Protein AF-A0A7D5RD53-F1 (afdb_monomer_lite)

Radius of gyration: 12.57 Å; chains: 1; bounding box: 39×25×30 Å

Sequence (87 aa):
MPFEKKTIYEKWDIERIGFYWLIAELDRKENLAFGYANLNDEQMAEWGYSISEIIDVGASKDRNWKPTSFENAQKIIRDYKRGFNQR

Structure (mmCIF, N/CA/C/O backbone):
data_AF-A0A7D5RD53-F1
#
_entry.id   AF-A0A7D5RD53-F1
#
loop_
_atom_site.group_PDB
_atom_site.id
_atom_site.type_symbol
_atom_site.label_atom_id
_atom_site.label_alt_id
_atom_site.label_comp_id
_atom_site.label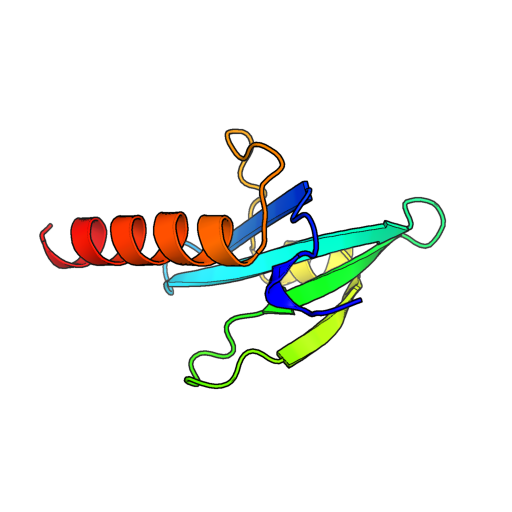_asym_id
_atom_site.label_entity_id
_atom_site.label_seq_id
_atom_site.pdbx_PDB_ins_code
_atom_site.Cartn_x
_atom_site.Cartn_y
_atom_site.Cartn_z
_atom_site.occupancy
_atom_site.B_iso_or_equiv
_atom_site.auth_seq_id
_atom_site.auth_comp_id
_atom_site.auth_asym_id
_atom_site.auth_atom_id
_atom_site.pdbx_PDB_model_num
ATOM 1 N N . MET A 1 1 ? 9.938 3.392 15.668 1.00 53.91 1 MET A N 1
ATOM 2 C CA . MET A 1 1 ? 8.605 3.975 15.953 1.00 53.91 1 MET A CA 1
ATOM 3 C C . MET A 1 1 ? 7.607 2.843 16.134 1.00 53.91 1 MET A C 1
ATOM 5 O O . MET A 1 1 ? 7.769 1.846 15.442 1.00 53.91 1 MET A O 1
ATOM 9 N N . PRO A 1 2 ? 6.598 2.972 17.013 1.00 60.25 2 PRO A N 1
ATOM 10 C CA . PRO A 1 2 ? 5.479 2.036 17.043 1.00 60.25 2 PRO A CA 1
ATOM 11 C C . PRO A 1 2 ? 4.778 2.017 15.681 1.00 60.25 2 PRO A C 1
ATOM 13 O O . PRO A 1 2 ? 4.462 3.074 15.133 1.00 60.25 2 PRO A O 1
ATOM 16 N N . PHE A 1 3 ? 4.564 0.816 15.156 1.00 63.41 3 PHE A N 1
ATOM 17 C CA . PHE A 1 3 ? 3.971 0.510 13.850 1.00 63.41 3 PHE A CA 1
ATOM 18 C C . PHE A 1 3 ? 2.669 1.277 13.562 1.00 63.41 3 PHE A C 1
ATOM 20 O O . PHE A 1 3 ? 2.489 1.841 12.487 1.00 63.41 3 PHE A O 1
ATOM 27 N N . GLU A 1 4 ? 1.811 1.412 14.570 1.00 64.75 4 GLU A N 1
ATOM 28 C CA . GLU A 1 4 ? 0.493 2.054 14.478 1.00 64.75 4 GLU A CA 1
ATOM 29 C C . GLU A 1 4 ? 0.561 3.553 14.142 1.00 64.75 4 GLU A C 1
ATOM 31 O O . GLU A 1 4 ? -0.415 4.141 13.672 1.00 64.75 4 GLU A O 1
ATOM 36 N N . LYS A 1 5 ? 1.726 4.177 14.359 1.00 69.69 5 LYS A N 1
ATOM 37 C CA . LYS A 1 5 ? 1.957 5.607 14.126 1.00 69.69 5 LYS A CA 1
ATOM 38 C C . LYS A 1 5 ? 2.616 5.909 12.783 1.00 69.69 5 LYS A C 1
ATOM 40 O O . LYS A 1 5 ? 2.814 7.085 12.486 1.00 69.69 5 LYS A O 1
ATOM 45 N N . LYS A 1 6 ? 2.974 4.896 11.981 1.00 81.88 6 LYS A N 1
ATOM 46 C CA . LYS A 1 6 ? 3.509 5.147 10.637 1.00 81.88 6 LYS A CA 1
ATOM 47 C C . LYS A 1 6 ? 2.431 5.793 9.763 1.00 81.88 6 LYS A C 1
ATOM 49 O O . LYS A 1 6 ? 1.264 5.397 9.798 1.00 81.88 6 LYS A O 1
ATOM 54 N N . THR A 1 7 ? 2.835 6.793 8.988 1.00 87.56 7 THR A N 1
ATOM 55 C CA . THR A 1 7 ? 1.975 7.441 7.995 1.00 87.56 7 THR A CA 1
ATOM 56 C C . THR A 1 7 ? 2.001 6.627 6.710 1.00 87.56 7 THR A C 1
ATOM 58 O O . THR A 1 7 ? 3.069 6.346 6.182 1.00 87.56 7 THR A O 1
ATOM 61 N N . ILE A 1 8 ? 0.829 6.274 6.195 1.00 90.50 8 ILE A N 1
ATOM 62 C CA . ILE A 1 8 ? 0.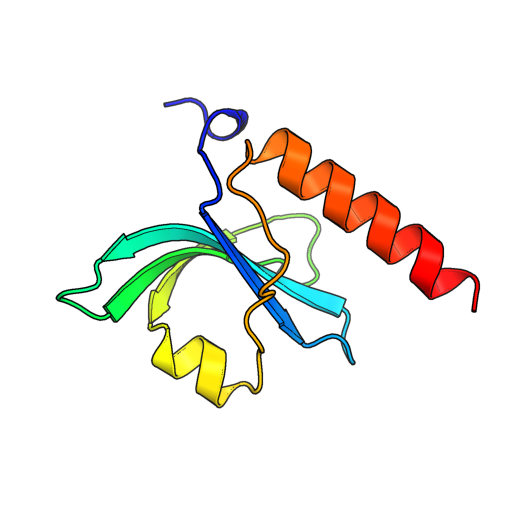641 5.630 4.898 1.00 90.50 8 ILE A CA 1
ATOM 63 C C . ILE A 1 8 ? 0.385 6.704 3.858 1.00 90.50 8 ILE A C 1
ATOM 65 O O . ILE A 1 8 ? -0.665 7.348 3.880 1.00 90.50 8 ILE A O 1
ATOM 69 N N . TYR A 1 9 ? 1.332 6.888 2.945 1.00 90.62 9 TYR A N 1
ATOM 70 C CA . TYR A 1 9 ? 1.262 7.903 1.897 1.00 90.62 9 TYR A CA 1
ATOM 71 C C . TYR A 1 9 ? 0.510 7.428 0.665 1.00 90.62 9 TYR A C 1
ATOM 73 O O . TYR A 1 9 ? -0.142 8.240 0.011 1.00 90.62 9 TYR A O 1
ATOM 81 N N . GLU A 1 10 ? 0.590 6.137 0.345 1.00 91.38 10 GLU A N 1
ATOM 82 C CA . GLU A 1 10 ? -0.062 5.580 -0.838 1.00 91.38 10 GLU A CA 1
ATOM 83 C C . GLU A 1 10 ? -0.805 4.289 -0.510 1.00 91.38 10 GLU A C 1
ATOM 85 O O . GLU A 1 10 ? -0.351 3.480 0.299 1.00 91.38 10 GLU A O 1
ATOM 90 N N . LYS A 1 11 ? -1.929 4.089 -1.195 1.00 91.50 11 LYS A N 1
ATOM 91 C CA . LYS A 1 11 ? -2.644 2.820 -1.259 1.00 91.50 11 LYS A CA 1
ATOM 92 C C . LYS A 1 11 ? -2.641 2.342 -2.703 1.00 91.50 11 LYS A C 1
ATOM 94 O O . LYS A 1 11 ? -2.914 3.116 -3.621 1.00 91.50 11 LYS A O 1
ATOM 99 N N . TRP A 1 12 ? -2.343 1.067 -2.874 1.00 91.94 12 TRP A N 1
ATOM 100 C CA . TRP A 1 12 ? -2.452 0.350 -4.135 1.00 91.94 12 TRP A CA 1
ATOM 101 C C . TRP A 1 12 ? -3.343 -0.855 -3.921 1.00 91.94 12 TRP A C 1
ATOM 103 O O . TRP A 1 12 ? -3.318 -1.436 -2.840 1.00 91.94 12 TRP A O 1
ATOM 113 N N . ASP A 1 13 ? -4.123 -1.247 -4.916 1.00 91.06 13 ASP A N 1
ATOM 114 C CA . ASP A 1 13 ? -5.019 -2.385 -4.766 1.00 91.06 13 ASP A CA 1
ATOM 115 C C . ASP A 1 13 ? -5.371 -3.075 -6.080 1.00 91.06 13 ASP A C 1
ATOM 117 O O . ASP A 1 13 ? -5.270 -2.509 -7.167 1.00 91.06 13 ASP A O 1
ATOM 121 N N . ILE A 1 14 ? -5.756 -4.341 -5.942 1.00 89.50 14 ILE A N 1
ATOM 122 C CA . ILE A 1 14 ? -6.364 -5.172 -6.972 1.00 89.50 14 ILE A CA 1
ATOM 123 C C . ILE A 1 14 ? -7.799 -5.437 -6.506 1.00 89.50 14 ILE A C 1
ATOM 125 O O . ILE A 1 14 ? -8.074 -6.435 -5.829 1.00 89.50 14 ILE A O 1
ATOM 129 N N . GLU A 1 15 ? -8.718 -4.539 -6.872 1.00 82.81 15 GLU A N 1
ATOM 130 C CA . GLU A 1 15 ? -10.118 -4.552 -6.413 1.00 82.81 15 GLU A CA 1
ATOM 131 C C . GLU A 1 15 ? -10.785 -5.926 -6.570 1.00 82.81 15 GLU A C 1
ATOM 133 O O . GLU A 1 15 ? -11.404 -6.424 -5.632 1.00 82.81 15 GLU A O 1
ATOM 138 N N . ARG A 1 16 ? -10.578 -6.586 -7.720 1.00 82.56 16 ARG A N 1
ATOM 139 C CA . ARG A 1 16 ? -11.191 -7.885 -8.068 1.00 82.56 16 ARG A CA 1
ATOM 140 C C . ARG A 1 16 ? -10.935 -9.020 -7.069 1.00 82.56 16 ARG A C 1
ATOM 142 O O . ARG A 1 16 ? -11.705 -9.972 -7.047 1.00 82.56 16 ARG A O 1
ATOM 149 N N . ILE A 1 17 ? -9.855 -8.953 -6.289 1.00 82.75 17 ILE A N 1
ATOM 150 C CA . ILE A 1 17 ? -9.492 -9.981 -5.297 1.00 82.75 17 ILE A CA 1
ATOM 151 C C . ILE A 1 17 ? -9.387 -9.411 -3.877 1.00 82.75 17 ILE A C 1
ATOM 153 O O . ILE A 1 17 ? -8.989 -10.122 -2.958 1.00 82.75 17 ILE A O 1
ATOM 157 N N . GLY A 1 18 ? -9.717 -8.130 -3.676 1.00 81.00 18 GLY A N 1
ATOM 158 C CA . GLY A 1 18 ? -9.640 -7.482 -2.364 1.00 81.00 18 GLY A CA 1
ATOM 159 C C . GLY A 1 18 ? -8.224 -7.418 -1.770 1.00 81.00 18 GLY A C 1
ATOM 160 O O . GLY A 1 18 ? -8.075 -7.364 -0.540 1.00 81.00 18 GLY A O 1
ATOM 161 N N . PHE A 1 19 ? -7.200 -7.447 -2.629 1.00 86.56 19 PHE A N 1
ATOM 162 C CA . PHE A 1 19 ? -5.788 -7.335 -2.257 1.00 86.56 19 PHE A CA 1
ATOM 163 C C . PHE A 1 19 ? -5.331 -5.878 -2.354 1.00 86.56 19 PHE A C 1
ATOM 165 O O . PHE A 1 19 ? -5.741 -5.162 -3.261 1.00 86.56 19 PHE A O 1
ATOM 172 N N . TYR A 1 20 ? -4.488 -5.435 -1.432 1.00 88.19 20 TYR A N 1
ATOM 173 C CA . TYR A 1 20 ? -3.985 -4.080 -1.315 1.00 88.19 20 TYR A CA 1
ATOM 174 C C . TYR A 1 20 ? -2.575 -4.024 -0.710 1.00 88.19 20 TYR A C 1
ATOM 176 O O . TYR A 1 20 ? -2.170 -4.855 0.106 1.00 88.19 20 TYR A O 1
ATOM 184 N N . TRP A 1 21 ? -1.864 -2.962 -1.071 1.00 90.25 21 TRP A N 1
ATOM 185 C CA . TRP A 1 21 ? -0.618 -2.517 -0.469 1.00 90.25 21 TRP A CA 1
ATOM 186 C C . TRP A 1 21 ? -0.811 -1.129 0.144 1.00 90.25 21 TRP A C 1
ATOM 188 O O . TRP A 1 21 ? -1.424 -0.244 -0.455 1.00 90.25 21 TRP A O 1
ATOM 198 N N . LEU A 1 22 ? -0.256 -0.928 1.334 1.00 89.62 22 LEU A N 1
ATOM 199 C CA . LEU A 1 22 ? -0.187 0.348 2.037 1.00 89.62 22 LEU A CA 1
ATOM 200 C C . LEU A 1 22 ? 1.266 0.774 2.135 1.00 89.62 22 LEU A C 1
ATOM 202 O O . LEU A 1 22 ? 2.038 0.171 2.875 1.00 89.62 22 LEU A O 1
ATOM 206 N N . ILE A 1 23 ? 1.636 1.814 1.401 1.00 89.62 23 ILE A N 1
ATOM 207 C CA . ILE A 1 23 ? 3.017 2.278 1.308 1.00 89.62 23 ILE A CA 1
ATOM 208 C C . ILE A 1 23 ? 3.265 3.332 2.382 1.00 89.62 23 ILE A C 1
ATOM 210 O O . ILE A 1 23 ? 2.680 4.420 2.355 1.00 89.62 23 ILE A O 1
ATOM 214 N N . ALA A 1 24 ? 4.130 2.992 3.336 1.00 86.94 24 ALA A N 1
ATOM 215 C CA . ALA A 1 24 ? 4.545 3.869 4.425 1.00 86.94 24 ALA A CA 1
ATOM 216 C C . ALA A 1 24 ? 5.747 4.735 4.037 1.00 86.94 24 ALA A C 1
ATOM 218 O O . ALA A 1 24 ? 5.875 5.867 4.495 1.00 86.94 24 ALA A O 1
ATOM 219 N N . GLU A 1 25 ? 6.635 4.212 3.195 1.00 83.69 25 GLU A N 1
ATOM 220 C CA . GLU A 1 25 ? 7.840 4.905 2.749 1.00 83.69 25 GLU A CA 1
ATOM 221 C C . GLU A 1 25 ? 8.070 4.585 1.270 1.00 83.69 25 GLU A C 1
ATOM 223 O O . GLU A 1 25 ? 7.902 3.446 0.836 1.00 83.69 25 GLU A O 1
ATOM 228 N N . LEU A 1 26 ? 8.425 5.599 0.482 1.00 79.69 26 LEU A N 1
ATOM 229 C CA . LEU A 1 26 ? 8.702 5.454 -0.944 1.00 79.69 26 LEU A CA 1
ATOM 230 C C . LEU A 1 26 ? 10.056 6.086 -1.250 1.00 79.69 26 LEU A C 1
ATOM 232 O O . LEU A 1 26 ? 10.197 7.311 -1.213 1.00 79.69 26 LEU A O 1
ATOM 236 N N . ASP A 1 27 ? 11.026 5.257 -1.608 1.00 79.25 27 ASP A N 1
ATOM 237 C CA . ASP A 1 27 ? 12.267 5.704 -2.218 1.00 79.25 27 ASP A CA 1
ATOM 238 C C . ASP A 1 27 ? 12.053 5.827 -3.728 1.00 79.25 27 ASP A C 1
ATOM 240 O O . ASP A 1 27 ? 12.072 4.849 -4.474 1.00 79.25 27 ASP A O 1
ATOM 244 N N . ARG A 1 28 ? 11.830 7.058 -4.193 1.00 74.62 28 ARG A N 1
ATOM 245 C CA . ARG A 1 28 ? 11.634 7.349 -5.622 1.00 74.62 28 ARG A CA 1
ATOM 246 C C . ARG A 1 28 ? 12.908 7.217 -6.449 1.00 74.62 28 ARG A C 1
ATOM 248 O O . ARG A 1 28 ? 12.804 7.131 -7.668 1.00 74.62 28 ARG A O 1
ATOM 255 N N . LYS A 1 29 ? 14.083 7.264 -5.819 1.00 77.38 29 LYS A N 1
ATOM 256 C CA . LYS A 1 29 ? 15.360 7.132 -6.521 1.00 77.38 29 LYS A CA 1
ATOM 257 C C . LYS A 1 29 ? 15.590 5.675 -6.908 1.00 77.38 29 LYS A C 1
ATOM 259 O O . LYS A 1 29 ? 15.952 5.406 -8.046 1.00 77.38 29 LYS A O 1
ATOM 264 N N . GLU A 1 30 ? 15.305 4.768 -5.980 1.00 75.44 30 GLU A N 1
ATOM 265 C CA . GLU A 1 30 ? 15.454 3.320 -6.176 1.00 75.44 30 GLU A CA 1
ATOM 266 C C . GLU A 1 30 ? 14.142 2.637 -6.622 1.00 75.44 30 GLU A C 1
ATOM 268 O O . GLU A 1 30 ? 14.117 1.443 -6.903 1.00 75.44 30 GLU A O 1
ATOM 273 N N . ASN A 1 31 ? 13.037 3.389 -6.707 1.00 76.62 31 ASN A N 1
ATOM 274 C CA . ASN A 1 31 ? 11.683 2.893 -6.988 1.00 76.62 31 ASN A CA 1
ATOM 275 C C . ASN A 1 31 ? 11.229 1.773 -6.026 1.00 76.62 31 ASN A C 1
ATOM 277 O O . ASN A 1 31 ? 10.528 0.831 -6.416 1.00 76.62 31 ASN A O 1
ATOM 281 N N . LEU A 1 32 ? 11.645 1.888 -4.763 1.00 78.81 32 LEU A N 1
ATOM 282 C CA . LEU A 1 32 ? 11.347 0.943 -3.692 1.00 78.81 32 LEU A CA 1
ATOM 283 C C . LEU A 1 32 ? 10.258 1.505 -2.787 1.00 78.81 32 LEU A C 1
ATOM 285 O O . LEU A 1 32 ? 10.336 2.634 -2.303 1.00 78.81 32 LEU A O 1
ATOM 289 N N . ALA A 1 33 ? 9.245 0.693 -2.542 1.00 80.75 33 ALA A N 1
ATOM 290 C CA . ALA A 1 33 ? 8.145 0.982 -1.652 1.00 80.75 33 ALA A CA 1
ATOM 291 C C . ALA A 1 33 ? 8.246 0.070 -0.431 1.00 80.75 33 ALA A C 1
ATOM 293 O O . ALA A 1 33 ? 8.232 -1.153 -0.549 1.00 80.75 33 ALA A O 1
ATOM 294 N N . PHE 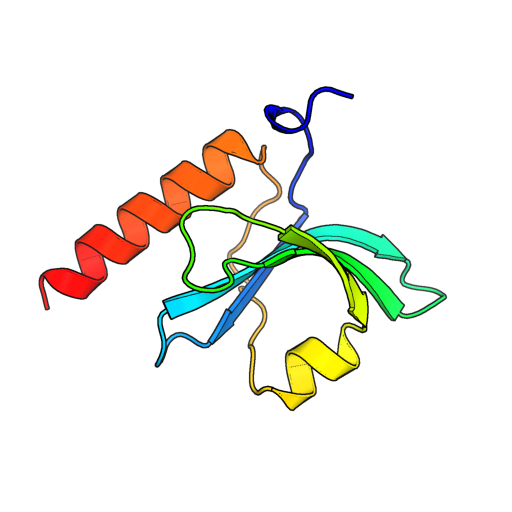A 1 34 ? 8.325 0.663 0.753 1.00 80.88 34 PHE A N 1
ATOM 295 C CA . PHE A 1 34 ? 8.269 -0.065 2.012 1.00 80.88 34 PHE A CA 1
ATOM 296 C C . PHE A 1 34 ? 6.890 0.118 2.619 1.00 80.88 34 PHE A C 1
ATOM 298 O O . PHE A 1 34 ? 6.384 1.238 2.776 1.00 80.88 34 PHE A O 1
ATOM 305 N N . GLY A 1 35 ? 6.250 -0.997 2.933 1.00 81.38 35 GLY A N 1
ATOM 306 C CA . GLY A 1 35 ? 4.865 -0.962 3.348 1.00 81.38 35 GLY A CA 1
ATOM 307 C C . GLY A 1 35 ? 4.295 -2.326 3.665 1.00 81.38 35 GLY A C 1
ATOM 308 O O . GLY A 1 35 ? 5.012 -3.299 3.890 1.00 81.38 35 GLY A O 1
ATOM 309 N N . TYR A 1 36 ? 2.973 -2.367 3.685 1.00 80.31 36 TYR A N 1
ATOM 310 C CA . TYR A 1 36 ? 2.195 -3.493 4.171 1.00 80.31 36 TYR A CA 1
ATOM 311 C C . TYR A 1 36 ? 1.354 -4.061 3.046 1.00 80.31 36 TYR A C 1
ATOM 313 O O . TYR A 1 36 ? 0.579 -3.326 2.441 1.00 80.31 36 TYR A O 1
ATOM 321 N N . ALA A 1 37 ? 1.463 -5.360 2.802 1.00 80.94 37 ALA A N 1
ATOM 322 C CA . ALA A 1 37 ? 0.559 -6.080 1.913 1.00 80.94 37 ALA A CA 1
ATOM 323 C C . ALA A 1 37 ? -0.405 -6.929 2.748 1.00 80.94 37 ALA A C 1
ATOM 325 O O . ALA A 1 37 ? 0.019 -7.574 3.713 1.00 80.94 37 ALA A O 1
ATOM 326 N N . ASN A 1 38 ? -1.692 -6.966 2.392 1.00 77.50 38 ASN A N 1
ATOM 327 C CA . ASN A 1 38 ? -2.602 -7.941 2.994 1.00 77.50 38 ASN A CA 1
ATOM 328 C C . ASN A 1 38 ? -2.490 -9.269 2.244 1.00 77.50 38 ASN A C 1
ATOM 330 O O . ASN A 1 38 ? -3.234 -9.530 1.305 1.00 77.50 38 ASN A O 1
AT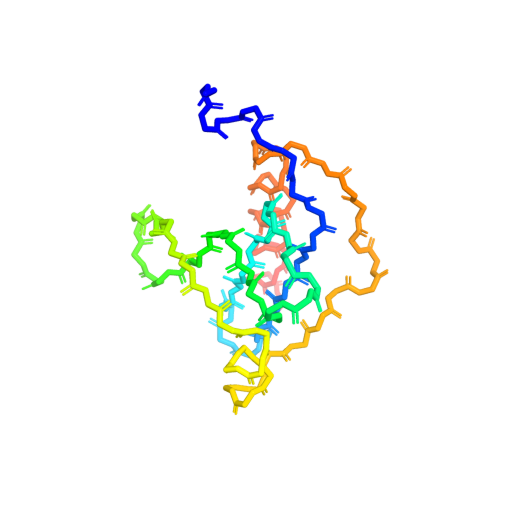OM 334 N N . LEU A 1 39 ? -1.592 -10.141 2.697 1.00 70.44 39 LEU A N 1
ATOM 335 C CA . LEU A 1 39 ? -1.317 -11.460 2.109 1.00 70.44 39 LEU A CA 1
ATOM 336 C C . LEU A 1 39 ? -2.481 -12.472 2.221 1.00 70.44 39 LEU A C 1
ATOM 338 O O . LEU A 1 39 ? -2.265 -13.676 2.186 1.00 70.44 39 LEU A O 1
ATOM 342 N N . ASN A 1 40 ? -3.719 -11.990 2.358 1.00 59.12 40 ASN A N 1
ATOM 343 C CA . ASN A 1 40 ? -4.927 -12.770 2.615 1.00 59.12 40 ASN A CA 1
ATOM 344 C C . ASN A 1 40 ? -4.834 -13.670 3.866 1.00 59.12 40 ASN A C 1
ATOM 346 O O . ASN A 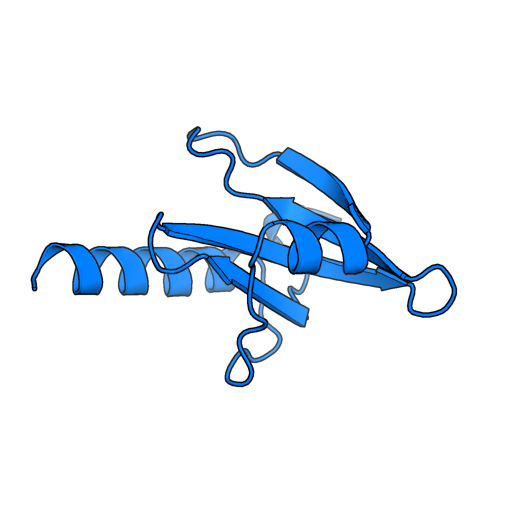1 40 ? -5.600 -14.615 4.016 1.00 59.12 40 ASN A O 1
ATOM 350 N N . ASP A 1 41 ? -3.908 -13.328 4.758 1.00 55.59 41 ASP A N 1
ATOM 351 C CA . ASP A 1 41 ? -3.733 -13.847 6.108 1.00 55.59 41 ASP A CA 1
ATOM 352 C C . ASP A 1 41 ? -4.049 -12.697 7.085 1.00 55.59 41 ASP A C 1
ATOM 354 O O . ASP A 1 41 ? -3.958 -11.514 6.730 1.00 55.59 41 ASP A O 1
ATOM 358 N N . GLU A 1 42 ? -4.449 -13.024 8.311 1.00 55.16 42 GLU A N 1
ATOM 359 C CA . GLU A 1 42 ? -4.649 -12.039 9.380 1.00 55.16 42 GLU A CA 1
ATOM 360 C C . GLU A 1 42 ? -3.339 -11.314 9.736 1.00 55.16 42 GLU A C 1
ATOM 362 O O . GLU A 1 42 ? -3.359 -10.205 10.278 1.00 55.16 42 GLU A O 1
ATOM 367 N N . GLN A 1 43 ? -2.198 -11.907 9.378 1.00 58.66 43 GLN A N 1
ATOM 368 C CA . GLN A 1 43 ? -0.875 -11.320 9.535 1.00 58.66 43 GLN A CA 1
ATOM 369 C C . GLN A 1 43 ? -0.492 -10.464 8.317 1.00 58.66 43 GLN A C 1
ATOM 371 O O . GLN A 1 43 ? -0.288 -10.952 7.207 1.00 58.66 43 GLN A O 1
ATOM 376 N N . MET A 1 44 ? -0.363 -9.152 8.532 1.00 63.56 44 MET A N 1
ATOM 377 C CA . MET A 1 44 ? 0.214 -8.241 7.539 1.00 63.56 44 MET A CA 1
ATOM 378 C C . MET A 1 44 ? 1.738 -8.367 7.554 1.00 63.56 44 MET A C 1
ATOM 380 O O . MET A 1 44 ? 2.351 -8.234 8.612 1.00 63.56 44 MET A O 1
ATOM 384 N N . ALA A 1 45 ? 2.353 -8.566 6.390 1.00 62.75 45 ALA A N 1
ATOM 385 C CA . ALA A 1 45 ? 3.808 -8.563 6.268 1.00 62.75 45 ALA A CA 1
ATOM 386 C C . ALA A 1 45 ? 4.308 -7.159 5.900 1.00 62.75 45 ALA A C 1
ATOM 388 O O . ALA A 1 45 ? 3.844 -6.570 4.918 1.00 62.75 45 ALA A O 1
ATOM 389 N N . GLU A 1 46 ? 5.255 -6.633 6.682 1.00 67.25 46 GLU A N 1
ATOM 390 C CA . GLU A 1 46 ? 6.075 -5.491 6.270 1.00 67.25 46 GLU A CA 1
ATOM 391 C C . GLU A 1 46 ? 7.147 -6.005 5.316 1.00 67.25 46 GLU A C 1
ATOM 393 O O . GLU A 1 46 ? 7.965 -6.845 5.692 1.00 67.25 46 GLU A O 1
ATOM 398 N N . TRP A 1 47 ? 7.134 -5.525 4.078 1.00 71.31 47 TRP A N 1
ATOM 399 C CA . TRP A 1 47 ? 8.147 -5.904 3.102 1.00 71.31 47 TRP A CA 1
ATOM 400 C C . TRP A 1 47 ? 8.472 -4.723 2.186 1.00 71.31 47 TRP A C 1
ATOM 402 O O . TRP A 1 47 ? 7.693 -3.772 2.061 1.00 71.31 47 TRP A O 1
ATOM 412 N N . GLY A 1 48 ? 9.657 -4.773 1.584 1.00 74.19 48 GLY A N 1
ATOM 413 C CA . GLY A 1 48 ? 10.047 -3.875 0.509 1.00 74.19 48 GLY A CA 1
ATOM 414 C C . GLY A 1 48 ? 9.596 -4.480 -0.812 1.00 74.19 48 GLY A C 1
ATOM 415 O O . GLY A 1 48 ? 9.956 -5.614 -1.113 1.00 74.19 48 GLY A O 1
ATOM 416 N N . TYR A 1 49 ? 8.819 -3.725 -1.575 1.00 75.25 49 TYR A N 1
ATOM 417 C CA . TYR A 1 49 ? 8.354 -4.081 -2.911 1.00 75.25 49 TYR A CA 1
ATOM 418 C C . TYR A 1 49 ? 8.861 -3.039 -3.897 1.00 75.25 49 TYR A C 1
ATOM 420 O O . TYR A 1 49 ? 8.901 -1.850 -3.570 1.00 75.25 49 TYR A O 1
ATOM 428 N N . SER A 1 50 ? 9.196 -3.427 -5.123 1.00 81.94 50 SER A N 1
ATOM 429 C CA . SER A 1 50 ? 9.308 -2.424 -6.179 1.00 81.94 50 SER A CA 1
ATOM 430 C C . SER A 1 50 ? 7.911 -1.982 -6.615 1.00 81.94 50 SER A C 1
ATOM 432 O O . SER A 1 50 ? 7.001 -2.800 -6.761 1.00 81.94 50 SER A O 1
ATOM 434 N N . ILE A 1 51 ? 7.728 -0.687 -6.887 1.00 82.88 51 ILE A N 1
ATOM 435 C CA . ILE A 1 51 ? 6.467 -0.197 -7.472 1.00 82.88 51 ILE A CA 1
ATOM 436 C C . ILE A 1 51 ? 6.177 -0.888 -8.812 1.00 82.88 51 ILE A C 1
ATOM 438 O O . ILE A 1 51 ? 5.016 -1.148 -9.122 1.00 82.88 51 ILE A O 1
ATOM 442 N N . SER A 1 52 ? 7.212 -1.224 -9.587 1.00 85.06 52 SER A N 1
ATOM 443 C CA . SER A 1 52 ? 7.045 -1.944 -10.853 1.00 85.06 52 SER A CA 1
ATOM 444 C C . SER A 1 52 ? 6.410 -3.319 -10.644 1.00 85.06 52 SER A C 1
ATOM 446 O O . SER A 1 52 ? 5.481 -3.663 -11.362 1.00 85.06 52 SER A O 1
ATOM 448 N N . GLU A 1 53 ? 6.817 -4.058 -9.607 1.00 85.56 53 GLU A N 1
ATOM 449 C CA . GLU A 1 53 ? 6.233 -5.367 -9.283 1.00 85.56 53 GLU A CA 1
ATOM 450 C C . GLU A 1 53 ? 4.754 -5.242 -8.897 1.00 85.56 53 GLU A C 1
ATOM 452 O O . GLU A 1 53 ? 3.932 -6.047 -9.328 1.00 85.56 53 GLU A O 1
ATOM 457 N N . ILE A 1 54 ? 4.402 -4.204 -8.127 1.00 86.56 54 ILE A N 1
ATOM 458 C CA . ILE A 1 54 ? 3.013 -3.898 -7.747 1.00 86.56 54 ILE A CA 1
ATOM 459 C C . ILE A 1 54 ? 2.159 -3.605 -8.995 1.00 86.56 54 ILE A C 1
ATOM 461 O O . ILE A 1 54 ? 1.018 -4.057 -9.095 1.00 86.56 54 ILE A O 1
ATOM 465 N N . ILE A 1 55 ? 2.705 -2.879 -9.970 1.00 87.75 55 ILE A N 1
ATOM 466 C CA . ILE A 1 55 ? 2.020 -2.599 -11.239 1.00 87.75 55 ILE A CA 1
ATOM 467 C C . ILE A 1 55 ? 1.886 -3.872 -12.084 1.00 87.75 55 ILE A C 1
ATOM 469 O O . ILE A 1 55 ? 0.807 -4.127 -12.622 1.00 87.75 55 ILE A O 1
ATOM 473 N N . ASP A 1 56 ? 2.937 -4.688 -12.172 1.00 8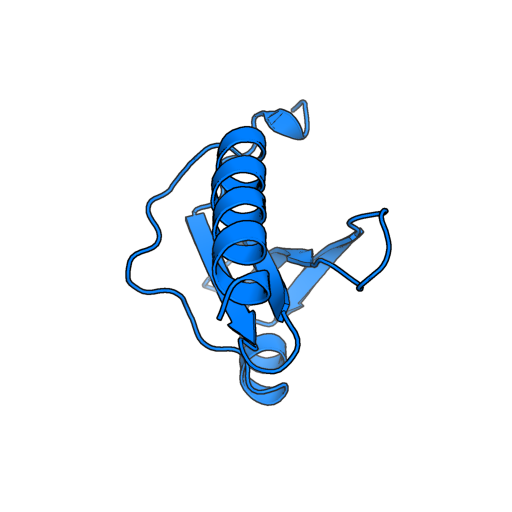8.62 56 ASP A N 1
ATOM 474 C CA . ASP A 1 56 ? 2.981 -5.895 -13.008 1.00 88.62 56 ASP A CA 1
ATOM 475 C C . ASP A 1 56 ? 1.971 -6.962 -12.558 1.00 88.62 56 ASP A C 1
ATOM 477 O O . ASP A 1 56 ? 1.391 -7.663 -13.390 1.00 88.62 56 ASP A O 1
ATOM 481 N N . VAL A 1 57 ? 1.670 -7.047 -11.255 1.00 87.00 57 VAL A N 1
ATOM 482 C CA . VAL A 1 57 ? 0.591 -7.913 -10.730 1.00 87.00 57 VAL A CA 1
ATOM 483 C C . VAL A 1 57 ? -0.820 -7.360 -10.992 1.00 87.00 57 VAL A C 1
ATOM 485 O O . VAL A 1 57 ? -1.825 -7.999 -10.659 1.00 87.00 57 VAL A O 1
ATOM 488 N N . GLY A 1 58 ? -0.913 -6.189 -11.623 1.00 88.88 58 GLY A N 1
ATOM 489 C CA . GLY A 1 58 ? -2.156 -5.535 -12.016 1.00 88.88 58 GLY A CA 1
ATOM 490 C C . GLY A 1 58 ? -2.780 -4.680 -10.920 1.00 88.88 58 GLY A C 1
ATOM 491 O O . GLY A 1 58 ? -3.994 -4.469 -10.951 1.00 88.88 58 GLY A O 1
ATOM 492 N N . ALA A 1 59 ? -1.998 -4.218 -9.940 1.00 90.75 59 ALA A N 1
ATOM 493 C CA . ALA A 1 59 ? -2.502 -3.292 -8.937 1.00 90.75 59 ALA A CA 1
ATOM 494 C C . ALA A 1 59 ? -2.584 -1.867 -9.491 1.00 90.75 59 ALA A C 1
ATOM 496 O O . ALA A 1 59 ? -1.749 -1.415 -10.278 1.00 90.75 59 ALA A O 1
ATOM 497 N N . SER A 1 60 ? -3.580 -1.127 -9.023 1.00 92.19 60 SER A N 1
ATOM 498 C CA . SER A 1 60 ? -3.771 0.281 -9.347 1.00 92.19 60 SER A CA 1
ATOM 499 C C . SER A 1 60 ? -3.609 1.154 -8.116 1.00 92.19 60 SER A C 1
ATOM 501 O O . SER A 1 60 ? -4.040 0.798 -7.022 1.00 92.19 60 SER A O 1
ATOM 503 N N . LYS A 1 61 ? -3.006 2.328 -8.307 1.00 91.75 61 LYS A N 1
ATOM 504 C CA . LYS A 1 61 ? -2.884 3.343 -7.263 1.00 91.75 61 LYS A CA 1
ATOM 505 C C . LYS A 1 61 ? -4.225 4.016 -6.998 1.00 91.75 61 LYS A C 1
ATOM 507 O O . LYS A 1 61 ? -4.835 4.571 -7.916 1.00 91.75 61 LYS A O 1
ATOM 512 N N . ASP A 1 62 ? -4.606 4.084 -5.731 1.00 91.25 62 ASP A N 1
ATOM 513 C CA . ASP A 1 62 ? -5.748 4.866 -5.276 1.00 91.25 62 ASP A CA 1
ATOM 514 C C . ASP A 1 62 ? -5.397 6.362 -5.292 1.00 91.25 62 ASP A C 1
ATOM 516 O O . ASP A 1 62 ? -4.656 6.873 -4.449 1.00 91.25 62 ASP A O 1
ATOM 520 N N . ARG A 1 63 ? -5.923 7.081 -6.288 1.00 90.06 63 ARG A N 1
ATOM 521 C CA . ARG A 1 63 ? -5.674 8.523 -6.468 1.00 90.06 63 ARG A CA 1
ATOM 522 C C . ARG A 1 63 ? -6.406 9.396 -5.451 1.00 90.06 63 ARG A C 1
ATOM 524 O O . ARG A 1 63 ? -6.050 10.562 -5.301 1.00 90.06 63 ARG A O 1
ATOM 531 N N . ASN A 1 64 ? -7.418 8.852 -4.780 1.00 90.25 64 ASN A N 1
ATOM 532 C CA . ASN A 1 64 ? -8.191 9.563 -3.767 1.00 90.25 64 ASN A CA 1
ATOM 533 C C . ASN A 1 64 ? -7.621 9.347 -2.360 1.00 90.25 64 ASN A C 1
ATOM 535 O O . ASN A 1 64 ? -8.093 9.974 -1.407 1.00 90.25 64 ASN A O 1
ATOM 539 N N . TRP A 1 65 ? -6.604 8.488 -2.226 1.00 90.88 65 TRP A N 1
ATOM 540 C CA . TRP A 1 65 ? -5.932 8.245 -0.962 1.00 90.88 65 TRP A CA 1
ATOM 541 C C . TRP A 1 65 ? -5.287 9.520 -0.424 1.00 90.88 65 TRP A C 1
ATOM 543 O O . TRP A 1 65 ? -4.551 10.224 -1.119 1.00 90.88 65 TRP A O 1
ATOM 553 N N . LYS A 1 66 ? -5.543 9.800 0.853 1.00 91.81 66 LYS A N 1
ATOM 554 C CA . LYS A 1 66 ? -4.907 10.893 1.586 1.00 91.81 66 LYS A CA 1
ATOM 555 C C . LYS A 1 66 ? -3.972 10.303 2.636 1.00 91.81 66 LYS A C 1
ATOM 557 O O . LYS A 1 66 ? -4.386 9.360 3.315 1.00 91.81 66 LYS A O 1
ATOM 562 N N . PRO A 1 67 ? -2.760 10.864 2.813 1.00 92.12 67 PRO A N 1
ATOM 563 C CA . PRO A 1 67 ? -1.845 10.404 3.843 1.00 92.12 67 PRO A CA 1
ATOM 564 C C . PRO A 1 67 ? -2.521 10.338 5.212 1.00 92.12 67 PRO A C 1
ATOM 566 O O . PRO A 1 67 ? -3.157 11.299 5.647 1.00 92.12 67 PRO A O 1
ATOM 569 N N . THR A 1 68 ? -2.413 9.192 5.877 1.00 91.81 68 THR A N 1
ATOM 570 C CA . THR A 1 68 ? -3.096 8.926 7.149 1.00 91.81 68 THR A CA 1
ATOM 571 C C . THR A 1 68 ? -2.302 7.930 7.988 1.00 91.81 68 THR A C 1
ATOM 573 O O . THR A 1 68 ? -1.395 7.282 7.472 1.00 91.81 68 THR A O 1
ATOM 576 N N . SER A 1 69 ? -2.602 7.798 9.280 1.00 88.75 69 SER A N 1
ATOM 577 C CA . SER A 1 69 ? -1.943 6.793 10.121 1.00 88.75 69 SER A CA 1
ATOM 578 C C . SER A 1 69 ? -2.308 5.379 9.676 1.00 88.75 69 SER A C 1
ATOM 580 O O . SER A 1 69 ? -3.400 5.142 9.157 1.00 88.75 69 SER A O 1
ATOM 582 N N . PHE A 1 70 ? -1.420 4.420 9.924 1.00 84.88 70 PHE A N 1
ATOM 583 C CA . PHE A 1 70 ? -1.681 3.013 9.642 1.00 84.88 70 PHE A CA 1
ATOM 584 C C . PHE A 1 70 ? -2.983 2.514 10.294 1.00 84.88 70 PHE A C 1
ATOM 586 O O . PHE A 1 70 ? -3.784 1.842 9.646 1.00 84.88 70 PHE A O 1
ATOM 593 N N . GLU A 1 71 ? -3.253 2.909 11.542 1.00 85.38 71 GLU A N 1
ATOM 594 C CA . GLU A 1 71 ? -4.504 2.570 12.233 1.00 85.38 71 GLU A CA 1
ATOM 595 C C . GLU A 1 71 ? -5.746 3.071 11.470 1.00 85.38 71 GLU A C 1
ATOM 597 O O . GLU A 1 71 ? -6.712 2.331 11.264 1.00 85.38 71 GLU A O 1
ATOM 602 N N . ASN A 1 72 ? -5.720 4.318 10.995 1.00 88.19 72 ASN A N 1
ATOM 603 C CA . ASN A 1 72 ? -6.820 4.882 10.217 1.00 88.19 72 ASN A CA 1
ATOM 604 C C . ASN A 1 72 ? -6.919 4.250 8.828 1.00 88.19 72 ASN A C 1
ATOM 606 O O . ASN A 1 72 ? -8.026 4.003 8.352 1.00 88.19 72 ASN A O 1
ATOM 610 N N . ALA A 1 73 ? -5.785 3.940 8.197 1.00 88.56 73 ALA A N 1
ATOM 611 C CA . ALA A 1 73 ? -5.746 3.226 6.929 1.00 88.56 73 ALA A CA 1
ATOM 612 C C . ALA A 1 73 ? -6.460 1.871 7.043 1.00 88.56 73 ALA A C 1
ATOM 614 O O . ALA A 1 73 ? -7.306 1.542 6.211 1.00 88.56 73 ALA A O 1
ATOM 615 N N . GLN A 1 74 ? -6.202 1.123 8.121 1.00 84.94 74 GLN A N 1
ATOM 616 C CA . GLN A 1 74 ? -6.904 -0.130 8.392 1.00 84.94 74 GLN A CA 1
ATOM 617 C C . GLN A 1 74 ? -8.411 0.063 8.591 1.00 84.94 74 GLN A C 1
ATOM 619 O O . GLN A 1 74 ? -9.184 -0.755 8.093 1.00 84.94 74 GLN A O 1
ATOM 624 N N . LYS A 1 75 ? -8.847 1.117 9.296 1.00 86.81 75 LYS A N 1
ATOM 625 C CA . LYS A 1 75 ? -10.281 1.421 9.475 1.00 86.81 75 LYS A CA 1
ATOM 626 C C . LYS A 1 75 ? -10.965 1.688 8.133 1.00 86.81 75 LYS A C 1
ATOM 628 O O . LYS A 1 75 ? -11.947 1.021 7.823 1.00 86.81 75 LYS A O 1
ATOM 633 N N . ILE A 1 76 ? -10.382 2.558 7.302 1.00 87.62 76 ILE A N 1
ATOM 634 C CA . ILE A 1 76 ? -10.892 2.888 5.957 1.00 87.62 76 ILE A CA 1
ATOM 635 C C . ILE A 1 76 ? -11.066 1.619 5.113 1.00 87.62 76 ILE A C 1
ATOM 637 O O . ILE A 1 76 ? -12.105 1.415 4.488 1.00 87.62 76 ILE A O 1
ATOM 641 N N . ILE A 1 77 ? -10.066 0.737 5.121 1.00 84.75 77 ILE A N 1
ATOM 642 C CA . ILE A 1 77 ? -10.102 -0.505 4.342 1.00 84.75 77 ILE A CA 1
ATOM 643 C C . ILE A 1 77 ? -11.137 -1.492 4.887 1.00 84.75 77 ILE A C 1
ATOM 645 O O . ILE A 1 77 ? -11.836 -2.135 4.101 1.00 84.75 77 ILE A O 1
ATOM 649 N N . ARG A 1 78 ? -11.261 -1.631 6.214 1.00 82.06 78 ARG A N 1
ATOM 650 C CA . ARG A 1 78 ? -12.302 -2.481 6.819 1.00 82.06 78 ARG A CA 1
ATOM 651 C C . ARG A 1 78 ? -13.695 -2.000 6.433 1.00 82.06 78 ARG A C 1
ATOM 653 O O . ARG A 1 78 ? -14.527 -2.826 6.065 1.00 82.06 78 ARG A O 1
ATOM 660 N N . ASP A 1 79 ? -13.937 -0.695 6.476 1.00 80.56 79 ASP A N 1
ATOM 661 C CA . ASP A 1 79 ? -15.230 -0.116 6.107 1.00 80.56 79 ASP A CA 1
ATOM 662 C C . ASP A 1 79 ? -15.523 -0.307 4.611 1.00 80.56 79 ASP A C 1
ATOM 664 O O . ASP A 1 79 ? -16.636 -0.693 4.247 1.00 80.56 79 ASP A O 1
ATOM 668 N N . TYR A 1 80 ? -14.508 -0.170 3.750 1.00 74.50 80 TYR A N 1
ATOM 669 C CA . TYR A 1 80 ? -14.615 -0.477 2.320 1.00 74.50 80 TYR A CA 1
ATOM 670 C C . TYR A 1 80 ? -15.008 -1.943 2.064 1.00 74.50 80 TYR A C 1
ATOM 672 O O . TYR A 1 80 ? -15.955 -2.214 1.324 1.00 74.50 80 TYR A O 1
ATOM 680 N N . LYS A 1 81 ? -14.349 -2.903 2.731 1.00 67.81 81 LYS A N 1
ATOM 681 C CA . LYS A 1 81 ? -14.674 -4.339 2.609 1.00 67.81 81 LYS A CA 1
ATOM 682 C C . LYS A 1 81 ? -16.092 -4.668 3.090 1.00 67.81 81 LYS A C 1
ATOM 684 O O . LYS A 1 81 ? -16.760 -5.508 2.490 1.00 67.81 81 LYS A O 1
ATOM 689 N N . ARG A 1 82 ? -16.580 -3.999 4.142 1.00 61.00 82 ARG A N 1
ATOM 690 C CA . ARG A 1 82 ? -17.959 -4.181 4.638 1.00 61.00 82 ARG A CA 1
ATOM 691 C C . ARG A 1 82 ? -19.005 -3.689 3.638 1.00 61.00 82 ARG A C 1
ATOM 693 O O . ARG A 1 82 ? -20.053 -4.315 3.541 1.00 61.00 82 ARG A O 1
ATOM 700 N N . GLY A 1 83 ? -18.719 -2.619 2.895 1.00 59.28 83 GLY A N 1
ATOM 701 C CA . GLY A 1 83 ? -19.596 -2.122 1.830 1.00 59.28 83 GLY A CA 1
ATOM 702 C C . GLY A 1 83 ? -19.595 -2.995 0.570 1.00 59.28 83 GLY A C 1
ATOM 703 O O . GLY A 1 83 ? -20.632 -3.125 -0.075 1.00 59.28 83 GLY A O 1
ATOM 704 N N . PHE A 1 84 ? -18.461 -3.622 0.235 1.00 55.84 84 PHE A N 1
ATOM 705 C CA . PHE A 1 84 ? -18.344 -4.511 -0.928 1.00 55.84 84 PHE A CA 1
ATOM 706 C C . PHE A 1 84 ? -19.108 -5.833 -0.744 1.00 55.84 84 PHE A C 1
ATOM 708 O O . PHE A 1 84 ? -19.816 -6.250 -1.649 1.00 55.84 84 PHE A O 1
ATOM 715 N N . ASN A 1 85 ? -19.057 -6.446 0.445 1.00 54.28 85 ASN A N 1
ATOM 716 C CA . ASN A 1 85 ? -19.781 -7.695 0.744 1.00 54.28 85 ASN A CA 1
ATOM 717 C C . ASN A 1 85 ? -21.315 -7.541 0.875 1.00 54.28 85 ASN A C 1
ATOM 719 O O . ASN A 1 85 ? -21.995 -8.516 1.188 1.00 54.28 85 ASN A O 1
ATOM 723 N N . GLN A 1 86 ? -21.864 -6.334 0.698 1.00 49.94 86 GLN A N 1
ATOM 724 C CA . GLN A 1 86 ? -23.308 -6.057 0.758 1.00 49.94 86 GLN A CA 1
ATOM 725 C C . GLN A 1 86 ? -23.933 -5.738 -0.613 1.00 49.94 86 GLN A C 1
ATOM 727 O O . GLN A 1 86 ? -25.113 -5.390 -0.668 1.00 49.94 86 GLN A O 1
ATOM 732 N N . ARG A 1 87 ? -23.164 -5.826 -1.704 1.00 46.06 87 ARG A N 1
ATOM 733 C CA . ARG A 1 87 ? -23.637 -5.660 -3.086 1.00 46.06 87 ARG A CA 1
ATOM 734 C C . ARG A 1 87 ? -23.593 -6.983 -3.832 1.00 46.06 87 ARG A C 1
ATOM 736 O O . ARG A 1 87 ? -24.477 -7.158 -4.696 1.00 46.06 87 ARG A O 1
#

Secondary structure (DSSP, 8-state):
--GGG-EE-EEEEEGGGTEEEEEEEEETTTTEEEEEE--SSSSPEEEEEEHHHHHHTT-EE-TT---EEHHHHHHHHHHHHHHHTT-

Foldseek 3Di:
DPQQAQKFAWKKDDVVVLKIWGFRDADPVVQKTFTWTPPVDPDIDTDIDRVVVSVVVPIDIDPPDHIDGPNVVVVVSVVVVVVVVVD

pLDDT: mean 79.28, std 11.99, range [46.06, 92.19]